Protein AF-A0A497LQ28-F1 (afdb_monomer)

Nearest PDB structures (foldseek):
  8rd3-assembly1_B  TM=5.289E-01  e=5.799E+00  Saccharomyces cerevisiae S288C

Radius of gyration: 11.56 Å; Cα contacts (8 Å, |Δi|>4): 43; chains: 1; bounding box: 25×26×30 Å

Structure (mmCIF, N/CA/C/O backbone):
data_AF-A0A497LQ28-F1
#
_entry.id   AF-A0A497LQ28-F1
#
loop_
_atom_site.group_PDB
_atom_site.id
_atom_site.type_symbol
_atom_site.label_atom_id
_atom_site.label_alt_id
_atom_site.label_comp_id
_atom_site.label_asym_id
_atom_site.label_entity_id
_atom_site.label_seq_id
_atom_site.pdbx_PDB_ins_code
_atom_site.Cartn_x
_atom_site.Cartn_y
_atom_site.Cartn_z
_atom_site.occupancy
_atom_site.B_iso_or_equiv
_atom_site.auth_seq_id
_atom_site.auth_comp_id
_atom_site.auth_asym_id
_atom_site.auth_atom_id
_atom_site.pdbx_PDB_model_num
ATOM 1 N N . MET A 1 1 ? 7.235 -7.398 -22.602 1.00 51.88 1 MET A N 1
ATOM 2 C CA . MET A 1 1 ? 7.244 -7.097 -21.160 1.00 51.88 1 MET A CA 1
ATOM 3 C C . MET A 1 1 ? 5.896 -6.486 -20.880 1.00 51.88 1 MET A C 1
ATOM 5 O O . MET A 1 1 ? 5.578 -5.519 -21.555 1.00 51.88 1 MET A O 1
ATOM 9 N N . ASP A 1 2 ? 5.087 -7.095 -20.020 1.00 75.12 2 ASP A N 1
ATOM 10 C CA . ASP A 1 2 ? 3.850 -6.454 -19.576 1.00 75.12 2 ASP A CA 1
ATOM 11 C C . ASP A 1 2 ? 4.200 -5.182 -18.803 1.00 75.12 2 ASP A C 1
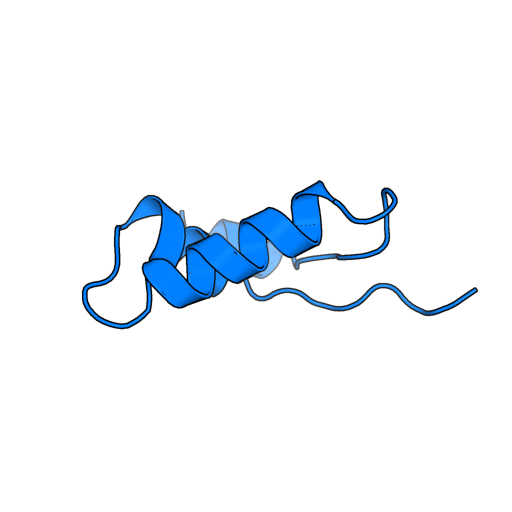ATOM 13 O O . ASP A 1 2 ? 5.125 -5.190 -17.983 1.00 75.12 2 ASP A O 1
ATOM 17 N N . ASP A 1 3 ? 3.488 -4.095 -19.088 1.00 84.00 3 ASP A N 1
ATOM 18 C CA . ASP A 1 3 ? 3.651 -2.850 -18.350 1.00 84.00 3 ASP A CA 1
ATOM 19 C C . ASP A 1 3 ? 3.271 -3.057 -16.873 1.00 84.00 3 ASP A C 1
ATOM 21 O O . ASP A 1 3 ? 2.310 -3.775 -16.562 1.00 84.00 3 ASP A O 1
ATOM 25 N N . PRO A 1 4 ? 4.015 -2.447 -15.934 1.00 88.44 4 PRO A N 1
ATOM 26 C CA . PRO A 1 4 ? 3.723 -2.570 -14.515 1.00 88.44 4 PRO A CA 1
ATOM 27 C C . PRO A 1 4 ? 2.323 -2.034 -14.204 1.00 88.44 4 PRO A C 1
ATOM 29 O O . PRO A 1 4 ? 1.934 -0.953 -14.650 1.00 88.44 4 PRO A O 1
ATOM 32 N N . ARG A 1 5 ? 1.560 -2.767 -13.389 1.00 92.62 5 ARG A N 1
ATOM 33 C CA . ARG A 1 5 ? 0.214 -2.338 -12.997 1.00 92.62 5 ARG A CA 1
ATOM 34 C C . ARG A 1 5 ? 0.292 -1.260 -11.925 1.00 92.62 5 ARG A C 1
ATOM 36 O O . ARG A 1 5 ? 0.959 -1.435 -10.907 1.00 92.62 5 ARG A O 1
ATOM 43 N N . TYR A 1 6 ? -0.435 -0.170 -12.126 1.00 92.62 6 TYR A N 1
ATOM 44 C CA . TYR A 1 6 ? -0.538 0.873 -11.117 1.00 92.62 6 TYR A CA 1
ATOM 45 C C . TYR A 1 6 ? -1.360 0.399 -9.909 1.00 92.62 6 TYR A C 1
ATOM 47 O O . TYR A 1 6 ? -2.427 -0.198 -10.067 1.00 92.62 6 TYR A O 1
ATOM 55 N N . VAL A 1 7 ? -0.857 0.679 -8.710 1.00 93.25 7 VAL A N 1
ATOM 56 C CA . VAL A 1 7 ? -1.516 0.458 -7.420 1.00 93.25 7 VAL A CA 1
ATOM 57 C C . VAL A 1 7 ? -1.631 1.801 -6.720 1.00 93.25 7 VAL A C 1
ATOM 59 O O . VAL A 1 7 ? -0.632 2.475 -6.466 1.00 93.25 7 VAL A O 1
ATOM 62 N N . ASP A 1 8 ? -2.861 2.171 -6.391 1.00 93.19 8 ASP A N 1
ATOM 63 C CA . ASP A 1 8 ? -3.163 3.393 -5.658 1.00 93.19 8 ASP A CA 1
ATOM 64 C C . ASP A 1 8 ? -2.705 3.290 -4.191 1.00 93.19 8 ASP A C 1
ATOM 66 O O . ASP A 1 8 ? -2.817 2.224 -3.569 1.00 93.19 8 ASP A O 1
ATOM 70 N N . ILE A 1 9 ? -2.215 4.397 -3.620 1.00 92.31 9 ILE A N 1
ATOM 71 C CA . ILE A 1 9 ? -1.745 4.438 -2.227 1.00 92.31 9 ILE A CA 1
ATOM 72 C C . ILE A 1 9 ? -2.856 4.065 -1.236 1.00 92.31 9 ILE A C 1
ATOM 74 O O . ILE A 1 9 ? -2.577 3.517 -0.168 1.00 92.31 9 ILE A O 1
ATOM 78 N N . ASN A 1 10 ? -4.118 4.303 -1.601 1.00 91.56 10 ASN A N 1
ATOM 79 C CA . ASN A 1 10 ? -5.281 4.024 -0.771 1.00 91.56 10 ASN A CA 1
ATOM 80 C C . ASN A 1 10 ? -5.344 2.561 -0.326 1.00 91.56 10 ASN A C 1
ATOM 82 O O . ASN A 1 10 ? -5.779 2.288 0.787 1.00 91.56 10 ASN A O 1
ATOM 86 N N . ILE A 1 11 ? -4.846 1.612 -1.131 1.00 93.69 11 ILE A N 1
ATOM 87 C CA . ILE A 1 11 ? -4.754 0.204 -0.714 1.00 93.69 11 ILE A CA 1
ATOM 88 C C . ILE A 1 11 ? -3.859 0.065 0.526 1.00 93.69 11 ILE A C 1
ATOM 90 O O . ILE A 1 11 ? -4.218 -0.638 1.469 1.00 93.69 11 ILE A O 1
ATOM 94 N N . PHE A 1 12 ? -2.732 0.773 0.576 1.00 93.00 12 PHE A N 1
ATOM 95 C CA . PHE A 1 12 ? -1.857 0.767 1.748 1.00 93.00 12 PHE A CA 1
ATOM 96 C C . PHE A 1 12 ? -2.502 1.494 2.929 1.00 93.00 12 PHE A C 1
ATOM 98 O O . PHE A 1 12 ? -2.442 0.987 4.046 1.00 93.00 12 PHE A O 1
ATOM 105 N N . VAL A 1 13 ? -3.180 2.622 2.691 1.00 92.50 13 VAL A N 1
ATOM 106 C CA . VAL A 1 13 ? -3.895 3.376 3.737 1.00 92.50 13 VAL A CA 1
ATOM 107 C C . VAL A 1 13 ? -5.010 2.535 4.363 1.00 92.50 13 VAL A C 1
ATOM 109 O O . VAL A 1 13 ? -5.110 2.453 5.584 1.00 92.50 13 VAL A O 1
ATOM 112 N N . TYR A 1 14 ? -5.828 1.857 3.557 1.00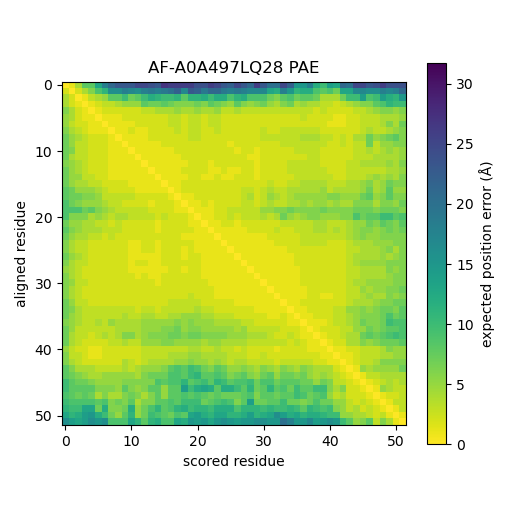 94.56 14 TYR A N 1
ATOM 113 C CA . TYR A 1 14 ? -6.923 1.021 4.052 1.00 94.56 14 TYR A CA 1
ATOM 114 C C . TYR A 1 14 ? -6.428 -0.208 4.804 1.00 94.56 14 TYR A C 1
ATOM 116 O O . TYR A 1 14 ? -7.059 -0.621 5.781 1.00 94.56 14 TYR A O 1
ATOM 124 N N . TRP A 1 15 ? -5.305 -0.778 4.368 1.00 94.69 15 TRP A N 1
ATOM 125 C CA . TRP A 1 15 ? -4.669 -1.891 5.055 1.00 94.69 15 TRP A CA 1
ATOM 126 C C . TRP A 1 15 ? -4.060 -1.455 6.395 1.00 94.69 15 TRP A C 1
ATOM 128 O O . TRP A 1 15 ? -4.427 -2.007 7.433 1.00 94.69 15 TRP A O 1
ATOM 138 N N . LEU A 1 16 ? -3.195 -0.435 6.394 1.00 93.06 16 LEU A N 1
ATOM 139 C CA . LEU A 1 16 ? -2.513 0.067 7.596 1.00 93.06 16 LEU A CA 1
ATOM 140 C C . LEU A 1 16 ? -3.493 0.681 8.603 1.00 93.06 16 LEU A C 1
ATOM 142 O O . LEU A 1 16 ? -3.366 0.464 9.805 1.00 93.06 16 LEU A O 1
ATOM 146 N N . GLY A 1 17 ? -4.497 1.407 8.112 1.00 92.19 17 GLY A N 1
ATOM 147 C CA . GLY A 1 17 ? -5.538 2.041 8.919 1.00 92.19 17 GLY 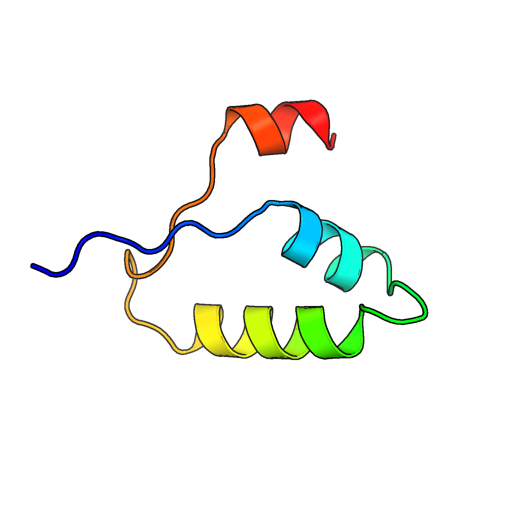A CA 1
ATOM 148 C C . GLY A 1 17 ? -6.678 1.108 9.330 1.00 92.19 17 GLY A C 1
ATOM 149 O O . GLY A 1 17 ? -7.607 1.565 9.992 1.00 92.19 17 GLY A O 1
ATOM 150 N N . LYS A 1 18 ? -6.644 -0.176 8.937 1.00 91.31 18 LYS A N 1
ATOM 151 C CA . LYS A 1 18 ? -7.701 -1.168 9.207 1.00 91.31 18 LYS A CA 1
ATOM 152 C C . LYS A 1 18 ? -9.100 -0.623 8.875 1.00 91.31 18 LYS A C 1
ATOM 154 O O . LYS A 1 18 ? -10.005 -0.633 9.711 1.00 91.31 18 LYS A O 1
ATOM 159 N N . HIS A 1 19 ? -9.266 -0.123 7.648 1.00 93.19 19 HIS A N 1
ATOM 160 C CA . HIS A 1 19 ? -10.512 0.510 7.213 1.00 93.19 19 HIS A CA 1
ATOM 161 C C . HIS A 1 19 ? -11.706 -0.443 7.421 1.00 93.19 19 HIS A C 1
ATOM 163 O O . HIS A 1 19 ? -11.630 -1.595 6.984 1.00 93.19 19 HIS A O 1
ATOM 169 N N . PRO A 1 20 ? -12.822 0.005 8.029 1.00 91.88 20 PRO A N 1
ATOM 170 C CA . PRO A 1 20 ? -13.895 -0.878 8.503 1.00 91.88 20 PRO A CA 1
ATOM 171 C C . PRO A 1 20 ? -14.547 -1.726 7.405 1.00 91.88 20 PRO A C 1
ATOM 173 O O . PRO A 1 20 ? -15.028 -2.819 7.679 1.00 91.88 20 PRO A O 1
ATOM 176 N N . THR A 1 21 ? -14.553 -1.241 6.163 1.00 92.75 21 THR A N 1
ATOM 177 C CA . THR A 1 21 ? -15.159 -1.935 5.014 1.00 92.75 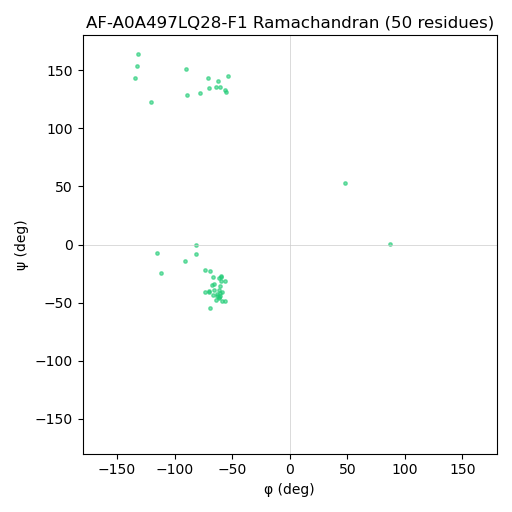21 THR A CA 1
ATOM 178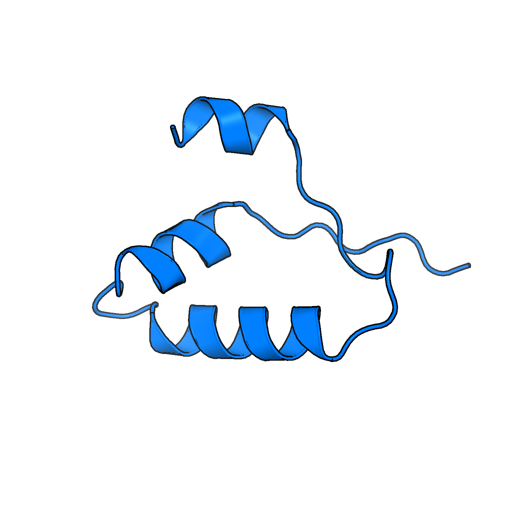 C C . THR A 1 21 ? -14.149 -2.423 3.982 1.00 92.75 21 THR A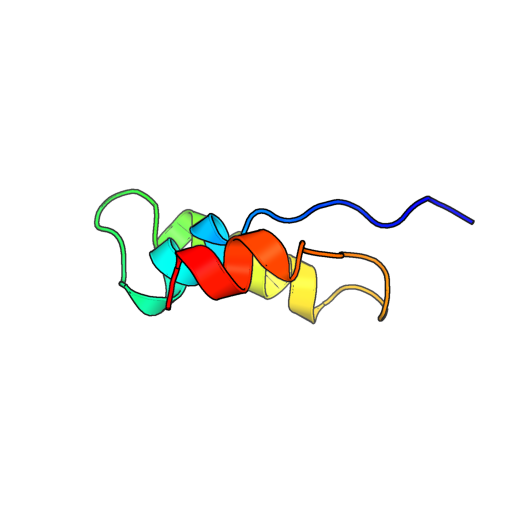 C 1
ATOM 180 O O . THR A 1 21 ? -14.438 -3.351 3.235 1.00 92.75 21 THR A O 1
ATOM 183 N N . LEU A 1 22 ? -12.968 -1.803 3.916 1.00 94.12 22 LEU A N 1
ATOM 184 C CA . LEU A 1 22 ? -11.999 -2.023 2.835 1.00 94.12 22 LEU A CA 1
ATOM 185 C C . LEU A 1 22 ? -10.699 -2.658 3.325 1.00 94.12 22 LEU A C 1
ATOM 187 O O . LEU A 1 22 ? -9.884 -3.052 2.499 1.00 94.12 22 LEU A O 1
ATOM 191 N N . GLY A 1 23 ? -10.502 -2.800 4.638 1.00 92.44 23 GLY A N 1
ATOM 192 C CA . GLY A 1 23 ? -9.270 -3.342 5.207 1.00 92.44 23 GLY A CA 1
ATOM 193 C C . GLY A 1 23 ? -8.989 -4.783 4.776 1.00 92.44 23 GLY A C 1
ATOM 194 O O . GLY A 1 23 ? -7.848 -5.110 4.463 1.00 92.44 23 GLY A O 1
ATOM 195 N N . GLU A 1 24 ? -10.016 -5.635 4.687 1.00 95.06 24 GLU A N 1
ATOM 196 C CA . GLU A 1 24 ? -9.837 -7.022 4.226 1.00 95.06 24 GLU A CA 1
ATOM 197 C C . GLU A 1 24 ? -9.518 -7.103 2.731 1.00 95.06 24 GLU A C 1
ATOM 199 O O . GLU A 1 24 ? -8.619 -7.841 2.327 1.00 95.06 24 GLU A O 1
ATOM 204 N N . VAL A 1 25 ? -10.195 -6.290 1.915 1.00 95.31 25 VAL A N 1
ATOM 205 C CA . VAL A 1 25 ? -9.924 -6.195 0.473 1.00 95.31 25 VAL A CA 1
ATOM 206 C C . VAL A 1 25 ? -8.508 -5.672 0.241 1.00 95.31 25 VAL A C 1
ATOM 208 O O . VAL A 1 25 ? -7.756 -6.223 -0.562 1.00 95.31 25 VAL A O 1
ATOM 211 N N . ALA A 1 26 ? -8.111 -4.641 0.984 1.00 95.75 26 ALA A N 1
ATOM 212 C CA . ALA A 1 26 ? -6.771 -4.086 0.943 1.00 95.75 26 ALA A CA 1
ATOM 213 C C . ALA A 1 26 ? -5.716 -5.129 1.339 1.00 95.75 26 ALA A C 1
ATOM 215 O O . ALA A 1 26 ? -4.735 -5.300 0.620 1.00 95.75 26 ALA A O 1
ATOM 216 N N . LEU A 1 27 ? -5.950 -5.902 2.406 1.00 95.81 27 LEU A N 1
ATOM 217 C CA . LEU A 1 27 ? -5.075 -7.007 2.806 1.00 95.81 27 LEU A CA 1
ATOM 218 C C . LEU A 1 27 ? -4.923 -8.060 1.696 1.00 95.81 27 LEU A C 1
ATOM 220 O O . LEU A 1 27 ? -3.820 -8.565 1.470 1.00 95.81 27 LEU A O 1
ATOM 224 N N . GLU A 1 28 ? -6.001 -8.403 0.991 1.00 96.31 28 GLU A N 1
ATOM 225 C CA . GLU A 1 28 ? -5.920 -9.330 -0.138 1.00 96.31 28 GLU A CA 1
ATOM 226 C C . GLU A 1 28 ? -5.044 -8.770 -1.267 1.00 96.31 28 GLU A C 1
ATOM 228 O O . GLU A 1 28 ? -4.198 -9.491 -1.807 1.00 96.31 28 GLU A O 1
ATOM 233 N N . TRP A 1 29 ? -5.191 -7.482 -1.586 1.00 96.12 29 TRP A N 1
ATOM 234 C CA . TRP A 1 29 ? -4.339 -6.805 -2.563 1.00 96.12 29 TRP A CA 1
ATOM 235 C C . TRP A 1 29 ? -2.869 -6.800 -2.148 1.00 96.12 29 TRP A C 1
ATOM 237 O O . TRP A 1 29 ? -2.024 -7.161 -2.969 1.00 96.12 29 TRP A O 1
ATOM 247 N N . ILE A 1 30 ? -2.558 -6.496 -0.885 1.00 95.00 30 ILE A N 1
ATOM 248 C CA . ILE A 1 30 ? -1.185 -6.567 -0.362 1.00 95.00 30 ILE A CA 1
ATOM 249 C C . ILE A 1 30 ? -0.606 -7.972 -0.566 1.00 95.00 30 ILE A C 1
ATOM 251 O O . ILE A 1 30 ? 0.450 -8.118 -1.181 1.00 95.00 30 ILE A O 1
ATOM 255 N N . ARG A 1 31 ? -1.348 -9.025 -0.200 1.00 96.19 31 ARG A N 1
ATOM 256 C CA . ARG A 1 31 ? -0.906 -10.417 -0.408 1.00 96.19 31 ARG A CA 1
ATOM 257 C C . ARG A 1 31 ? -0.702 -10.780 -1.880 1.00 96.19 31 ARG A C 1
ATOM 259 O O . ARG A 1 31 ? 0.056 -11.705 -2.178 1.00 96.19 31 ARG A O 1
ATOM 266 N N . ARG A 1 32 ? -1.429 -10.159 -2.814 1.00 95.00 32 ARG A N 1
ATOM 267 C CA . ARG A 1 32 ? -1.227 -10.361 -4.263 1.00 95.00 32 ARG A CA 1
ATOM 268 C C . ARG A 1 32 ? 0.045 -9.662 -4.741 1.00 95.00 32 ARG A C 1
ATOM 270 O O . ARG A 1 32 ? 0.790 -10.249 -5.525 1.00 95.00 32 ARG A O 1
ATOM 277 N N . ILE A 1 33 ? 0.307 -8.455 -4.244 1.00 93.88 33 ILE A N 1
ATOM 278 C CA . ILE A 1 33 ? 1.516 -7.683 -4.556 1.00 93.88 33 ILE A CA 1
ATOM 279 C C . ILE A 1 33 ? 2.760 -8.418 -4.043 1.00 93.88 33 ILE A C 1
ATOM 281 O O . ILE A 1 33 ? 3.688 -8.628 -4.818 1.00 93.88 33 ILE A O 1
ATOM 285 N N . GLU A 1 34 ? 2.749 -8.892 -2.794 1.00 93.62 34 GLU A N 1
ATOM 286 C CA . GLU A 1 34 ? 3.871 -9.623 -2.177 1.00 93.62 34 GLU A CA 1
ATOM 287 C C . GLU A 1 34 ? 4.235 -10.919 -2.913 1.00 93.62 34 GLU A C 1
ATOM 289 O O . GLU A 1 34 ? 5.405 -11.283 -3.000 1.00 93.62 34 GLU A O 1
ATOM 294 N N . ARG A 1 35 ? 3.234 -11.622 -3.457 1.00 95.94 35 ARG A N 1
ATOM 295 C CA . ARG A 1 35 ? 3.433 -12.869 -4.214 1.00 95.94 35 ARG A CA 1
ATOM 296 C C . ARG A 1 35 ? 3.836 -12.645 -5.670 1.00 95.94 35 ARG A C 1
ATOM 298 O O . ARG A 1 35 ? 4.136 -13.612 -6.367 1.00 95.94 35 ARG A O 1
ATOM 305 N N . SER A 1 36 ? 3.806 -11.405 -6.148 1.00 93.00 36 SER A N 1
ATOM 306 C CA . SER A 1 36 ? 4.094 -11.095 -7.544 1.00 93.00 36 SER A CA 1
ATOM 307 C C . SER A 1 36 ? 5.582 -10.819 -7.767 1.00 93.00 36 SER A C 1
ATOM 309 O O . SER A 1 36 ? 6.261 -10.321 -6.868 1.00 93.00 36 SER A O 1
ATOM 311 N N . PRO A 1 37 ? 6.113 -11.097 -8.973 1.00 92.44 37 PRO A N 1
ATOM 312 C CA . PRO A 1 37 ? 7.480 -10.735 -9.322 1.00 92.44 37 PRO A CA 1
ATOM 313 C C . PRO A 1 37 ? 7.755 -9.248 -9.083 1.00 92.44 37 PRO A C 1
ATOM 315 O O . PRO A 1 37 ? 6.893 -8.392 -9.314 1.00 92.44 37 PRO A O 1
ATOM 318 N N . ARG A 1 38 ? 8.977 -8.922 -8.658 1.00 87.88 38 ARG A N 1
ATOM 319 C CA . ARG A 1 3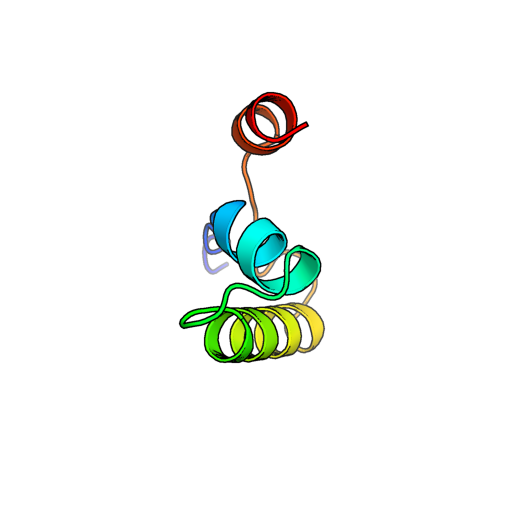8 ? 9.396 -7.530 -8.466 1.00 87.88 38 ARG A CA 1
ATOM 320 C C . ARG A 1 38 ? 9.196 -6.742 -9.766 1.00 87.88 38 ARG A C 1
ATOM 322 O O . ARG A 1 38 ? 9.580 -7.204 -10.834 1.00 87.88 38 ARG A O 1
ATOM 329 N N . GLY A 1 39 ? 8.601 -5.554 -9.658 1.00 88.19 39 GLY A N 1
ATOM 330 C CA . GLY A 1 39 ? 8.262 -4.717 -10.813 1.00 88.19 39 GLY A CA 1
ATOM 331 C C . GLY A 1 39 ? 6.894 -5.009 -11.437 1.00 88.19 39 GLY A C 1
ATOM 332 O O . GLY A 1 39 ? 6.521 -4.318 -12.372 1.00 88.19 39 GLY A O 1
ATOM 333 N N . SER A 1 40 ? 6.112 -5.962 -10.913 1.00 91.56 40 SER A N 1
ATOM 334 C CA . SER A 1 40 ? 4.738 -6.211 -11.401 1.00 91.56 40 SER A CA 1
ATOM 335 C C . SER A 1 40 ? 3.759 -5.088 -11.055 1.00 91.56 40 SER A C 1
ATOM 337 O O . SER A 1 40 ? 2.716 -4.953 -11.696 1.00 91.56 40 SER A O 1
ATOM 339 N N . TYR A 1 41 ? 4.078 -4.315 -10.016 1.00 92.38 41 TYR A N 1
ATOM 340 C CA . TYR A 1 41 ? 3.253 -3.226 -9.521 1.00 92.38 41 TYR A CA 1
ATOM 341 C C . TYR A 1 41 ? 4.095 -1.989 -9.246 1.00 92.38 41 TYR A C 1
ATOM 343 O O . TYR A 1 41 ? 5.224 -2.093 -8.760 1.00 92.38 41 TYR A O 1
ATOM 351 N N . VAL A 1 42 ? 3.519 -0.828 -9.535 1.00 92.62 42 VAL A N 1
ATOM 352 C CA . VAL A 1 42 ? 4.109 0.488 -9.277 1.00 92.62 42 VAL A CA 1
ATOM 353 C C . VAL A 1 42 ? 3.083 1.388 -8.610 1.00 92.62 42 VAL A C 1
ATOM 355 O O . VAL A 1 42 ? 1.883 1.224 -8.799 1.00 92.62 42 VAL A O 1
ATOM 358 N N . THR A 1 43 ? 3.559 2.356 -7.842 1.00 92.06 43 THR A N 1
ATOM 359 C CA . THR A 1 43 ? 2.737 3.441 -7.305 1.00 92.06 43 THR A CA 1
ATOM 360 C C . THR A 1 43 ? 3.444 4.769 -7.554 1.00 92.06 43 THR A C 1
ATOM 362 O O . THR A 1 43 ? 4.633 4.789 -7.884 1.00 92.06 43 THR A O 1
ATOM 365 N N . SER A 1 44 ? 2.720 5.876 -7.431 1.00 87.06 44 SER A N 1
ATOM 366 C CA . SER A 1 44 ? 3.276 7.212 -7.649 1.00 87.06 44 SER A CA 1
ATOM 367 C C . SER A 1 44 ? 3.856 7.767 -6.356 1.00 87.06 44 SER A C 1
ATOM 369 O O . SER A 1 44 ? 3.156 7.863 -5.350 1.00 87.06 44 SER A O 1
ATOM 371 N N . SER A 1 45 ? 5.106 8.234 -6.402 1.00 79.88 45 SER A N 1
ATOM 372 C CA . SER A 1 45 ? 5.729 8.926 -5.266 1.00 79.88 45 SER A CA 1
ATOM 373 C C . SER A 1 45 ? 4.965 10.191 -4.862 1.00 79.88 45 SER A C 1
ATOM 375 O O . SER A 1 45 ? 4.938 10.520 -3.685 1.00 79.88 45 SER A O 1
ATOM 377 N N . LEU A 1 46 ? 4.311 10.878 -5.811 1.00 82.75 46 LEU A N 1
ATOM 378 C CA . LEU A 1 46 ? 3.460 12.038 -5.517 1.00 82.75 46 LEU A CA 1
ATOM 379 C C . LEU A 1 46 ? 2.318 11.668 -4.557 1.00 82.75 46 LEU A C 1
ATOM 381 O O . LEU A 1 46 ? 2.155 12.309 -3.529 1.00 82.75 46 LEU A O 1
ATOM 385 N N . THR A 1 47 ? 1.601 10.581 -4.847 1.00 75.50 47 THR A N 1
ATOM 386 C CA . THR A 1 47 ? 0.479 10.104 -4.025 1.00 75.50 47 THR A CA 1
ATOM 387 C C . THR A 1 47 ? 0.944 9.615 -2.649 1.00 75.50 47 THR A C 1
ATOM 389 O O . THR A 1 47 ? 0.204 9.704 -1.677 1.00 75.50 47 THR A O 1
ATOM 392 N N . LEU A 1 48 ? 2.188 9.129 -2.540 1.00 74.06 48 LEU A N 1
ATOM 393 C CA . LEU A 1 48 ? 2.804 8.820 -1.248 1.00 74.06 48 LEU A CA 1
ATOM 394 C C . LEU A 1 48 ? 3.046 10.089 -0.414 1.00 74.06 48 LEU A C 1
ATOM 396 O O . LEU A 1 48 ? 2.766 10.075 0.779 1.00 74.06 48 LEU A O 1
ATOM 400 N N . TYR A 1 49 ? 3.546 11.170 -1.023 1.00 69.56 49 TYR A N 1
ATOM 401 C CA . TYR A 1 49 ? 3.774 12.439 -0.320 1.00 69.56 49 TYR A CA 1
ATOM 402 C C . TYR A 1 49 ? 2.482 13.105 0.151 1.00 69.56 49 TYR A C 1
ATOM 404 O O . TYR A 1 49 ? 2.488 13.736 1.197 1.00 69.56 49 TYR A O 1
ATOM 412 N N . GLU A 1 50 ? 1.388 12.974 -0.597 1.00 74.44 50 GLU A N 1
ATOM 413 C CA . GLU A 1 50 ? 0.092 13.552 -0.216 1.00 74.44 50 GLU A CA 1
ATOM 414 C C . GLU A 1 50 ? -0.596 12.7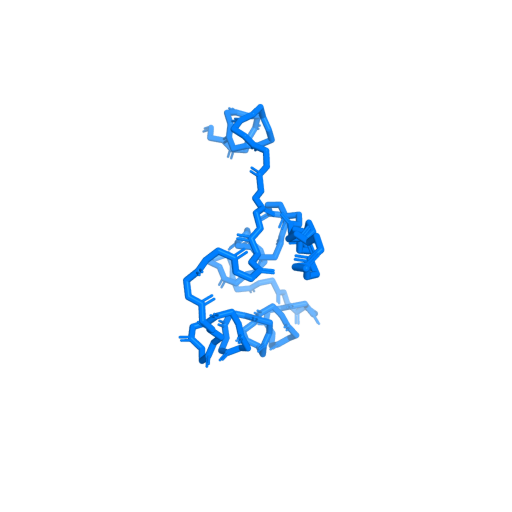99 0.934 1.00 74.44 50 GLU A C 1
ATOM 416 O O . GLU A 1 50 ? -1.467 13.357 1.597 1.00 74.44 50 GLU A O 1
ATOM 421 N N . ALA A 1 51 ? -0.234 11.533 1.160 1.00 75.00 51 ALA A N 1
ATOM 422 C CA . ALA A 1 51 ? -0.820 10.694 2.204 1.00 75.00 51 ALA A CA 1
ATOM 423 C C . ALA A 1 51 ? -0.077 10.756 3.556 1.00 75.00 51 ALA A C 1
ATOM 425 O O . ALA A 1 51 ? -0.614 10.262 4.550 1.00 75.00 51 ALA A O 1
ATOM 426 N N . LEU A 1 52 ? 1.147 11.298 3.582 1.00 67.81 52 LEU A N 1
ATOM 427 C CA . LEU A 1 52 ? 1.990 11.472 4.775 1.00 67.81 52 LEU A CA 1
ATOM 428 C C . LEU A 1 52 ? 1.734 12.824 5.449 1.00 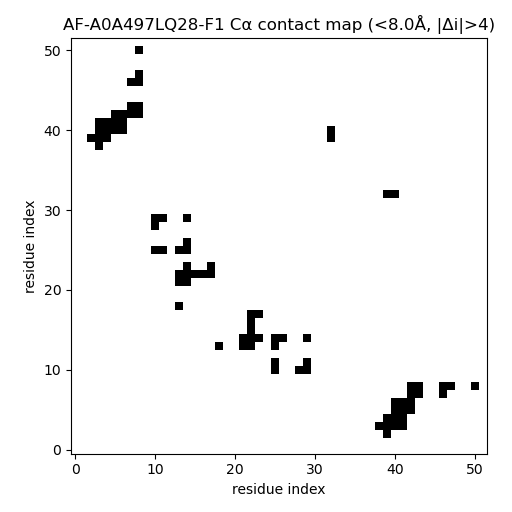67.81 52 LEU A C 1
ATOM 430 O O . LEU A 1 52 ? 1.721 12.839 6.700 1.00 67.81 52 LEU A O 1
#

Mean predicted aligned error: 4.45 Å

Solvent-accessible surface area (backbone atoms only — not comparable to full-atom values): 3145 Å² total; per-residue (Å²): 130,83,78,55,41,79,48,66,59,61,43,56,49,24,37,77,66,55,32,94,85,44,16,67,60,19,46,53,51,50,58,51,57,72,74,42,65,90,68,52,59,43,66,58,70,68,57,52,63,75,74,108

Secondary structure (DSSP, 8-state):
-PPPEE--HHHHHHHHTT-TTTHHHHHHHHHHHHTSPTTSEE--HHHHHHH-

Foldseek 3Di:
DDQAAEDQCVLVVCCVVVPVPCNVVSVVVVVVVVPDPPRNYDYDPVNVVVVD

pLDDT: mean 88.93, std 9.01, range [51.88, 96.31]

Sequence (52 aa):
MDDPRYVDINIFVYWLGKHPTLGEVALEWIRRIERSPRGSYVTSSLTLYEAL